Protein AF-A0A1N6LB92-F1 (afdb_monomer_lite)

Radius of gyration: 13.2 Å; chains: 1; bounding box: 29×25×37 Å

Secondary structure (DSSP, 8-state):
---------EEEPPS---TT---B-TTT-PBPEEEE--TT-TTEEEEE-TTT--EEEEETTTTEEEEPP-HHHHHT-

Sequence (77 aa):
MDSVFVAMDLVRLPLRFDECLDIHCEKCDEELERHQLDIELPGRMLGTCELCKAWYLIDLEGGVMVLLPDESDLRGI

Structure (mmCIF, N/CA/C/O backbone):
data_AF-A0A1N6LB92-F1
#
_entry.id   AF-A0A1N6LB92-F1
#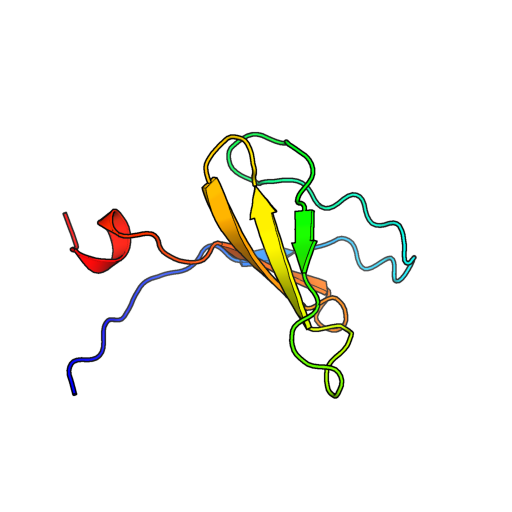
loop_
_atom_site.group_PDB
_atom_site.id
_atom_site.type_symbol
_atom_site.label_atom_id
_atom_site.label_alt_id
_atom_site.label_comp_id
_atom_site.label_asym_id
_atom_site.label_entity_id
_atom_site.label_seq_id
_atom_site.pdbx_PDB_ins_code
_atom_site.Cartn_x
_atom_site.Cartn_y
_atom_site.Cartn_z
_atom_site.occupancy
_atom_site.B_iso_or_equiv
_atom_site.auth_seq_id
_atom_site.auth_comp_id
_atom_site.auth_asym_id
_atom_site.auth_atom_id
_atom_site.pdbx_PDB_model_num
ATOM 1 N N . MET A 1 1 ? 14.281 -13.771 18.720 1.00 57.31 1 MET A N 1
ATOM 2 C CA . MET A 1 1 ? 13.705 -13.143 17.516 1.00 57.31 1 MET A CA 1
ATOM 3 C C . MET A 1 1 ? 12.307 -13.691 17.424 1.00 57.31 1 MET A C 1
ATOM 5 O O . MET A 1 1 ? 12.140 -14.822 16.985 1.00 57.31 1 MET A O 1
ATOM 9 N N . ASP A 1 2 ? 11.347 -12.950 17.956 1.00 75.69 2 ASP A N 1
ATOM 10 C CA . ASP A 1 2 ? 9.950 -13.355 17.893 1.00 75.69 2 ASP A CA 1
ATOM 11 C C . ASP A 1 2 ? 9.430 -12.979 16.508 1.00 75.69 2 ASP A C 1
ATOM 13 O O . ASP A 1 2 ? 9.647 -11.865 16.035 1.00 75.69 2 ASP A O 1
ATOM 17 N N . SER A 1 3 ? 8.849 -13.953 15.816 1.00 77.69 3 SER A N 1
ATOM 18 C CA . SER A 1 3 ? 8.241 -13.760 14.501 1.00 77.69 3 SER A CA 1
ATOM 19 C C . SER A 1 3 ? 6.733 -13.827 14.670 1.00 77.69 3 SER A C 1
ATOM 21 O O . SER A 1 3 ? 6.234 -14.724 15.350 1.00 77.69 3 SER A O 1
ATOM 23 N N . VAL A 1 4 ? 6.018 -12.891 14.055 1.00 78.75 4 VAL A N 1
ATOM 24 C CA . VAL A 1 4 ? 4.554 -12.864 14.049 1.00 78.75 4 VAL A CA 1
ATOM 25 C C . VAL A 1 4 ? 4.084 -13.219 12.644 1.00 78.75 4 VAL A C 1
ATOM 27 O O . VAL A 1 4 ? 4.620 -12.713 11.660 1.00 78.75 4 VAL A O 1
ATOM 30 N N . PHE A 1 5 ? 3.098 -14.107 12.558 1.00 83.06 5 PHE A N 1
ATOM 31 C CA . PHE A 1 5 ? 2.425 -14.440 11.309 1.00 83.06 5 PHE A CA 1
ATOM 32 C C . PHE A 1 5 ? 1.077 -13.730 11.293 1.00 83.06 5 PHE A C 1
ATOM 34 O O . PHE A 1 5 ? 0.233 -14.011 12.142 1.00 83.06 5 PHE A O 1
ATOM 41 N N . VAL A 1 6 ? 0.884 -12.828 10.333 1.00 83.50 6 VAL A N 1
ATOM 42 C CA . VAL A 1 6 ? -0.372 -12.095 10.145 1.00 83.50 6 VAL A CA 1
ATOM 43 C C . VAL A 1 6 ? -0.852 -12.315 8.717 1.00 83.50 6 VAL A C 1
ATOM 45 O O . VAL A 1 6 ? -0.058 -12.259 7.776 1.00 83.50 6 VAL A O 1
ATOM 48 N N . ALA A 1 7 ? -2.140 -12.615 8.561 1.00 85.50 7 ALA A N 1
ATOM 49 C CA . ALA A 1 7 ? -2.765 -12.658 7.247 1.00 85.50 7 ALA A CA 1
ATOM 50 C C . ALA A 1 7 ? -2.898 -11.228 6.718 1.00 85.50 7 ALA A C 1
ATOM 52 O O . ALA A 1 7 ? -3.322 -10.342 7.450 1.00 85.50 7 ALA A O 1
ATOM 53 N N . MET A 1 8 ? -2.529 -11.009 5.460 1.00 86.38 8 MET A N 1
ATOM 54 C CA . MET A 1 8 ? -2.596 -9.690 4.838 1.00 86.38 8 MET A CA 1
ATOM 55 C C . MET A 1 8 ? -3.591 -9.706 3.686 1.00 86.38 8 MET A C 1
ATOM 57 O O . MET A 1 8 ? -3.638 -10.672 2.916 1.00 86.38 8 MET A O 1
ATOM 61 N N . ASP A 1 9 ? -4.347 -8.621 3.548 1.00 87.81 9 ASP A N 1
ATOM 62 C CA . ASP A 1 9 ? -5.292 -8.458 2.452 1.00 87.81 9 ASP A CA 1
ATOM 63 C C . ASP A 1 9 ? -4.545 -8.092 1.167 1.00 87.81 9 ASP A C 1
ATOM 65 O O . ASP A 1 9 ? -3.906 -7.041 1.068 1.00 87.81 9 ASP A O 1
ATOM 69 N N . LEU A 1 10 ? -4.618 -8.993 0.185 1.00 90.44 10 LEU A 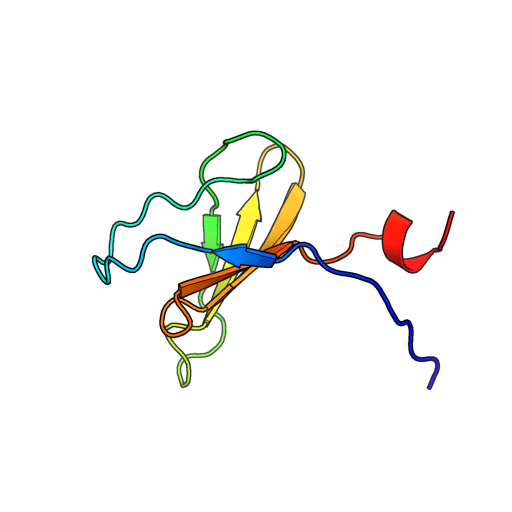N 1
ATOM 70 C CA . LEU A 1 10 ? -4.049 -8.812 -1.146 1.00 90.44 10 LEU A CA 1
ATOM 71 C C . LEU A 1 10 ? -5.103 -8.232 -2.087 1.00 90.44 10 LEU A C 1
ATOM 73 O O . LEU A 1 10 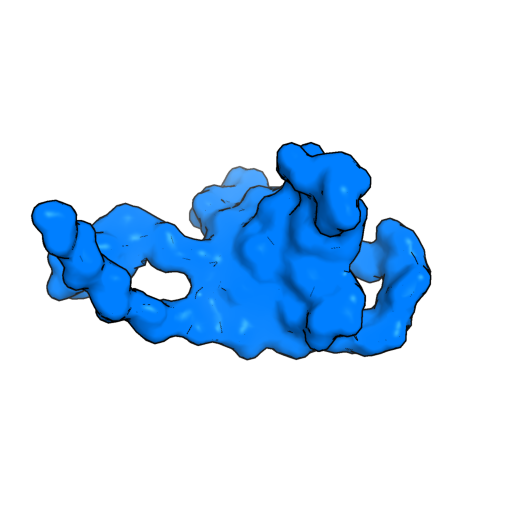? -6.123 -8.864 -2.367 1.00 90.44 10 LEU A O 1
ATOM 77 N N . VAL A 1 11 ? -4.784 -7.087 -2.667 1.00 90.12 11 VAL A N 1
ATOM 78 C CA . VAL A 1 11 ? -5.613 -6.396 -3.646 1.00 90.12 11 VAL A CA 1
ATOM 79 C C . VAL A 1 11 ? -4.932 -6.464 -5.000 1.00 90.12 11 VAL A C 1
ATOM 81 O O . VAL A 1 11 ? -3.730 -6.231 -5.130 1.00 90.12 11 VAL A O 1
ATOM 84 N N . ARG A 1 12 ? -5.703 -6.796 -6.035 1.00 89.50 12 ARG A N 1
ATOM 85 C CA . ARG A 1 12 ? -5.207 -6.805 -7.412 1.00 89.50 12 ARG A CA 1
ATOM 86 C C . ARG A 1 12 ? -5.467 -5.454 -8.046 1.00 89.50 12 ARG A C 1
ATOM 88 O O . ARG A 1 12 ? -6.617 -5.045 -8.172 1.00 89.50 12 ARG A O 1
ATOM 95 N N . LEU A 1 13 ? -4.399 -4.809 -8.486 1.00 84.50 13 LEU A N 1
ATOM 96 C CA . LEU A 1 13 ? -4.491 -3.583 -9.251 1.00 84.50 13 LEU A CA 1
ATOM 97 C C . LEU A 1 13 ? -4.793 -3.926 -10.717 1.00 84.50 13 LEU A C 1
ATOM 99 O O . LEU A 1 13 ? -4.327 -4.948 -11.238 1.00 84.50 13 LEU A O 1
ATOM 103 N N . PRO A 1 14 ? -5.590 -3.104 -11.415 1.00 73.81 14 PRO A N 1
ATOM 104 C CA . PRO A 1 14 ? -5.764 -3.268 -12.847 1.00 73.81 14 PRO A CA 1
ATOM 105 C C . PRO A 1 14 ? -4.400 -3.106 -13.538 1.00 73.81 14 PRO A C 1
ATOM 107 O O . PRO A 1 14 ? -3.697 -2.132 -13.302 1.00 73.81 14 PRO A O 1
ATOM 110 N N . LEU A 1 15 ? -4.044 -4.058 -14.410 1.00 61.25 15 LEU A N 1
ATOM 111 C CA . LEU A 1 15 ? -2.744 -4.202 -15.103 1.00 61.25 15 LEU A CA 1
ATOM 112 C C . LEU A 1 15 ? -2.392 -3.066 -16.093 1.00 61.25 15 LEU A C 1
ATOM 114 O O . LEU A 1 15 ? -1.679 -3.282 -17.075 1.00 61.25 15 LEU A O 1
ATOM 118 N N . ARG A 1 16 ? -2.922 -1.855 -15.913 1.00 58.16 16 ARG A N 1
ATOM 119 C CA . ARG A 1 16 ? -2.579 -0.717 -16.760 1.00 58.16 16 ARG A CA 1
ATOM 120 C C . ARG A 1 16 ? -1.359 -0.029 -16.172 1.00 58.16 16 ARG A C 1
ATOM 122 O O . ARG A 1 16 ? -1.487 0.762 -15.255 1.00 58.16 16 ARG A O 1
ATOM 129 N N . PHE A 1 17 ? -0.201 -0.343 -16.747 1.00 54.81 17 PHE A N 1
ATOM 130 C CA . PHE A 1 17 ? 1.113 0.277 -16.526 1.00 54.81 17 PHE A CA 1
ATOM 131 C C . PHE A 1 17 ? 1.169 1.774 -16.896 1.00 54.81 17 PHE A C 1
ATOM 133 O O . PHE A 1 17 ? 2.203 2.255 -17.348 1.00 54.81 17 PHE A O 1
ATOM 140 N N . ASP A 1 18 ? 0.063 2.504 -16.775 1.00 57.09 18 ASP A N 1
ATOM 141 C CA . ASP A 1 18 ? 0.096 3.952 -16.910 1.00 57.09 18 ASP A CA 1
ATOM 142 C C . ASP A 1 18 ? 0.490 4.542 -15.556 1.00 57.09 18 ASP A C 1
ATOM 144 O O . ASP A 1 18 ? -0.036 4.154 -14.513 1.00 57.09 18 ASP A O 1
ATOM 148 N N . GLU A 1 19 ? 1.420 5.493 -15.576 1.00 55.88 19 GLU A N 1
ATOM 149 C CA . GLU A 1 19 ? 2.024 6.138 -14.396 1.00 55.88 19 GLU A CA 1
ATOM 150 C C . GLU A 1 19 ? 0.987 6.886 -13.511 1.00 55.88 19 GLU A C 1
ATOM 152 O O . GLU A 1 19 ? 1.284 7.312 -12.389 1.00 55.88 19 GLU A O 1
ATOM 157 N N . CYS A 1 20 ? -0.257 6.972 -13.996 1.00 56.97 20 CYS A N 1
ATOM 158 C CA . CYS A 1 20 ? -1.433 7.607 -13.405 1.00 56.97 20 CYS A CA 1
ATOM 159 C C . CYS A 1 20 ? -2.527 6.589 -13.009 1.00 56.97 20 CYS A C 1
ATOM 161 O O . CYS A 1 20 ? -3.709 6.791 -13.277 1.00 56.97 20 CYS A O 1
ATOM 163 N N . LEU A 1 21 ? -2.160 5.451 -12.415 1.00 68.88 21 LEU A N 1
ATOM 164 C CA . LEU A 1 21 ? -3.150 4.658 -11.683 1.00 68.88 21 LEU A CA 1
ATOM 165 C C . LEU A 1 21 ? -3.546 5.426 -10.419 1.00 68.88 21 LEU A C 1
ATOM 167 O O . LEU A 1 21 ? -2.720 5.592 -9.520 1.00 68.88 21 LEU A O 1
ATOM 171 N N . ASP A 1 22 ? -4.803 5.860 -10.351 1.00 80.81 22 ASP A N 1
ATOM 172 C CA . ASP A 1 22 ? -5.401 6.372 -9.121 1.00 80.81 22 ASP A CA 1
ATOM 173 C C . ASP A 1 22 ? -5.563 5.186 -8.149 1.00 80.81 22 ASP A C 1
ATOM 175 O O . ASP A 1 22 ? -6.508 4.392 -8.237 1.00 80.81 22 ASP A O 1
ATOM 179 N N . ILE A 1 23 ? -4.572 4.993 -7.274 1.00 88.81 23 ILE A N 1
ATOM 180 C CA . ILE A 1 23 ? -4.581 3.930 -6.265 1.00 88.81 23 ILE A CA 1
ATOM 181 C C . ILE A 1 23 ? -5.274 4.477 -5.023 1.00 88.81 23 ILE A C 1
ATOM 183 O O . ILE A 1 23 ? -4.805 5.436 -4.412 1.00 88.81 23 ILE A O 1
ATOM 187 N N . HIS A 1 24 ? -6.371 3.834 -4.641 1.00 92.75 24 HIS A N 1
ATOM 188 C CA . HIS A 1 24 ? -7.211 4.259 -3.532 1.00 92.75 24 HIS A CA 1
ATOM 189 C C . HIS A 1 24 ? -7.089 3.307 -2.344 1.00 92.75 24 HIS A C 1
ATOM 191 O O . HIS A 1 24 ? -6.682 2.152 -2.465 1.00 92.75 24 HIS A O 1
ATOM 197 N N . CYS A 1 25 ? -7.426 3.808 -1.165 1.00 94.00 25 CYS A N 1
ATOM 198 C CA . CYS A 1 25 ? -7.448 3.040 0.063 1.00 94.00 25 CYS A CA 1
ATOM 199 C C . CYS A 1 25 ? -8.643 2.077 0.100 1.00 94.00 25 CYS A C 1
ATOM 201 O O . CYS A 1 25 ? -9.784 2.522 0.102 1.00 94.00 25 CYS A O 1
ATOM 203 N N . GLU A 1 26 ? -8.422 0.783 0.324 1.00 92.06 26 GLU A N 1
ATOM 204 C CA . GLU A 1 26 ? -9.522 -0.196 0.436 1.00 92.06 26 GLU A CA 1
ATOM 205 C C . GLU A 1 26 ? -10.490 0.062 1.601 1.00 92.06 26 GLU A C 1
ATOM 207 O O . GLU A 1 26 ? -11.628 -0.402 1.593 1.00 92.06 26 GLU A O 1
ATOM 212 N N . LYS A 1 27 ? -10.045 0.777 2.644 1.00 92.19 27 LYS A N 1
ATOM 213 C CA . LYS A 1 27 ? -10.865 1.029 3.840 1.00 92.19 27 LYS A CA 1
ATOM 214 C C . LYS A 1 27 ? -11.782 2.242 3.700 1.00 92.19 27 LYS A C 1
ATOM 216 O O . LYS A 1 27 ? -12.825 2.285 4.348 1.00 92.19 27 LYS A O 1
ATOM 221 N N . CYS A 1 28 ? -11.369 3.255 2.943 1.00 95.06 28 CYS A N 1
ATOM 222 C CA . CYS A 1 28 ? -12.059 4.550 2.921 1.00 95.06 28 CYS A CA 1
ATOM 223 C C . CYS A 1 28 ? -12.133 5.214 1.546 1.00 95.06 28 CYS A C 1
ATOM 225 O O . CYS A 1 28 ? -12.691 6.301 1.457 1.00 95.06 28 CYS A O 1
ATOM 227 N N . ASP A 1 29 ? -11.602 4.563 0.511 1.00 93.56 29 ASP A N 1
ATOM 228 C CA . ASP A 1 29 ? -11.621 4.999 -0.888 1.00 93.56 29 ASP A CA 1
ATOM 229 C C . ASP A 1 29 ? -10.901 6.333 -1.161 1.00 93.56 29 ASP A C 1
ATOM 231 O O . ASP A 1 29 ? -11.027 6.899 -2.236 1.00 93.56 29 ASP A O 1
ATOM 235 N N . GLU A 1 30 ? -10.118 6.844 -0.205 1.00 94.94 30 GLU A N 1
ATOM 236 C CA . GLU A 1 30 ? -9.274 8.029 -0.401 1.00 94.94 30 GLU A CA 1
ATOM 237 C C . GLU A 1 30 ? -8.027 7.674 -1.223 1.00 94.94 30 GLU A C 1
ATOM 239 O O . GLU A 1 30 ? -7.445 6.601 -1.027 1.00 94.94 30 GLU A O 1
ATOM 244 N N . GLU A 1 31 ? -7.586 8.581 -2.098 1.00 93.94 31 GLU A N 1
ATOM 245 C CA . GLU A 1 31 ? -6.343 8.423 -2.860 1.00 93.94 31 GLU A CA 1
ATOM 246 C C . GLU A 1 31 ? -5.142 8.225 -1.915 1.00 93.94 31 GLU A C 1
ATOM 248 O O . GLU A 1 31 ? -5.006 8.891 -0.883 1.00 93.94 31 GLU A O 1
ATOM 253 N N . LEU A 1 32 ? -4.270 7.270 -2.244 1.00 94.00 32 LEU A N 1
ATOM 254 C CA . LEU A 1 32 ? -3.072 6.995 -1.459 1.00 94.00 32 LEU A CA 1
ATOM 255 C C . LEU A 1 32 ? -1.935 7.940 -1.846 1.00 94.00 32 LEU A C 1
ATOM 257 O O . LEU A 1 32 ? -1.563 8.053 -3.014 1.00 94.00 32 LEU A O 1
ATOM 261 N N . GLU A 1 33 ? -1.282 8.518 -0.840 1.00 94.38 33 GLU A N 1
ATOM 262 C CA . GLU A 1 33 ? 0.008 9.165 -1.044 1.00 94.38 33 GLU A CA 1
ATOM 263 C C . GLU A 1 33 ? 1.075 8.088 -1.281 1.00 94.38 33 GLU A C 1
ATOM 265 O O . GLU A 1 33 ? 1.197 7.131 -0.512 1.00 94.38 33 GLU A O 1
ATOM 270 N N . ARG A 1 34 ? 1.838 8.217 -2.371 1.00 91.94 34 ARG A N 1
ATOM 271 C CA . ARG A 1 34 ? 2.799 7.204 -2.822 1.00 91.94 34 ARG A CA 1
ATOM 272 C C . ARG A 1 34 ? 4.229 7.639 -2.520 1.00 91.94 34 ARG A C 1
ATOM 274 O O . ARG A 1 34 ? 4.679 8.682 -2.987 1.00 91.94 34 ARG A O 1
ATOM 281 N N . HIS A 1 35 ? 4.972 6.781 -1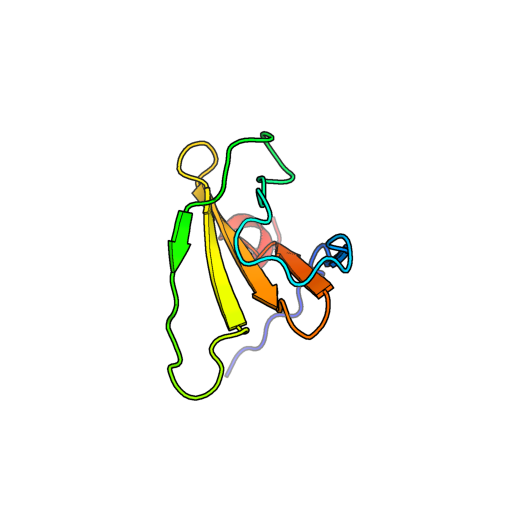.831 1.00 92.69 35 HIS A N 1
ATOM 282 C CA . HIS A 1 35 ? 6.360 7.001 -1.427 1.00 92.69 35 HIS A CA 1
ATOM 283 C C . HIS A 1 35 ? 7.271 5.943 -2.058 1.00 92.69 35 HIS A C 1
ATOM 285 O O . HIS A 1 35 ? 7.149 4.749 -1.772 1.00 92.69 35 HIS A O 1
ATOM 291 N N . GLN A 1 36 ? 8.194 6.371 -2.921 1.00 90.62 36 GLN A N 1
ATOM 292 C CA . GLN A 1 36 ? 9.228 5.505 -3.495 1.00 90.62 36 GLN A CA 1
ATOM 293 C C . GLN A 1 36 ? 10.414 5.436 -2.519 1.00 90.62 36 GLN A C 1
ATOM 295 O O . GLN A 1 36 ? 11.016 6.465 -2.214 1.00 90.62 36 GLN A O 1
ATOM 300 N N . LEU A 1 37 ? 10.725 4.242 -2.007 1.00 84.50 37 LEU A N 1
ATOM 301 C CA . LEU A 1 37 ? 11.783 4.049 -1.004 1.00 84.50 37 LEU A CA 1
ATOM 302 C C . LEU A 1 37 ? 13.052 3.375 -1.541 1.00 84.50 37 LEU A C 1
ATOM 304 O O . LEU A 1 37 ? 14.103 3.468 -0.909 1.00 84.50 37 LEU A O 1
ATOM 308 N N . ASP A 1 38 ? 12.949 2.663 -2.659 1.00 85.88 38 ASP A N 1
ATOM 309 C CA . ASP A 1 38 ? 14.006 1.813 -3.202 1.00 85.88 38 ASP A CA 1
ATOM 310 C C . ASP A 1 38 ? 14.251 2.122 -4.681 1.00 85.88 38 ASP A C 1
ATOM 312 O O . ASP A 1 38 ? 13.549 1.623 -5.561 1.00 85.88 38 ASP A O 1
ATOM 316 N N . ILE A 1 39 ? 15.259 2.941 -4.968 1.00 86.69 39 ILE A N 1
ATOM 317 C CA . ILE A 1 39 ? 15.569 3.362 -6.339 1.00 86.69 39 ILE A CA 1
ATOM 318 C C . ILE A 1 39 ? 15.911 2.191 -7.277 1.00 86.69 39 ILE A C 1
ATOM 320 O O . ILE A 1 39 ? 15.807 2.342 -8.494 1.00 86.69 39 ILE A O 1
ATOM 324 N N . GLU A 1 40 ? 16.303 1.031 -6.741 1.00 91.88 40 GLU A N 1
ATOM 325 C CA . GLU A 1 40 ? 16.581 -0.169 -7.536 1.00 91.88 40 GLU A CA 1
ATOM 326 C C . GLU A 1 40 ? 15.293 -0.913 -7.925 1.00 91.88 40 GLU A C 1
ATOM 328 O O . GLU A 1 40 ? 15.280 -1.646 -8.914 1.00 91.88 40 GLU A O 1
ATOM 333 N N . LEU A 1 41 ? 14.197 -0.683 -7.192 1.00 87.56 41 LEU A N 1
ATOM 334 C CA . LEU A 1 41 ? 12.872 -1.267 -7.409 1.00 87.56 41 LEU A CA 1
ATOM 335 C C . LEU A 1 41 ? 11.800 -0.165 -7.525 1.00 87.56 41 LEU A C 1
ATOM 337 O O . LEU A 1 41 ? 10.952 -0.023 -6.640 1.00 87.56 41 LEU A O 1
ATOM 341 N N . PRO A 1 42 ? 11.780 0.617 -8.621 1.00 85.06 42 PRO A N 1
ATOM 342 C CA . PRO A 1 42 ? 10.883 1.767 -8.766 1.00 85.06 42 PRO A CA 1
ATOM 343 C C . PRO A 1 42 ? 9.395 1.386 -8.776 1.00 85.06 42 PRO A C 1
ATOM 345 O O . PRO A 1 42 ? 8.561 2.181 -8.352 1.00 85.06 42 PRO A O 1
ATOM 348 N N . GLY A 1 43 ? 9.062 0.165 -9.211 1.00 86.19 43 GLY A N 1
ATOM 349 C CA . GLY A 1 43 ? 7.699 -0.370 -9.165 1.00 86.19 43 GLY A CA 1
ATOM 350 C C . GLY A 1 43 ? 7.219 -0.750 -7.761 1.00 86.19 43 GLY A C 1
ATOM 351 O O . GLY A 1 43 ? 6.027 -0.997 -7.580 1.00 86.19 43 GLY A O 1
ATOM 352 N N . ARG A 1 44 ? 8.118 -0.788 -6.767 1.00 90.69 44 ARG A N 1
ATOM 353 C CA . ARG A 1 44 ? 7.797 -1.080 -5.370 1.00 90.69 44 ARG A CA 1
ATOM 354 C C . ARG A 1 44 ? 7.737 0.209 -4.561 1.00 90.69 44 ARG A C 1
ATOM 356 O O . ARG A 1 44 ? 8.707 0.963 -4.479 1.00 90.69 44 ARG A O 1
ATOM 363 N N . MET A 1 45 ? 6.590 0.453 -3.939 1.00 92.62 45 MET A N 1
ATOM 364 C CA . MET A 1 45 ? 6.306 1.702 -3.232 1.00 92.62 45 MET A CA 1
ATOM 365 C C . MET A 1 45 ? 5.527 1.445 -1.944 1.00 92.62 45 MET A C 1
ATOM 367 O O . MET A 1 45 ? 4.865 0.417 -1.799 1.00 92.62 45 MET A O 1
ATOM 371 N N . LEU A 1 46 ? 5.570 2.406 -1.023 1.00 95.12 46 LEU A N 1
ATOM 372 C CA . LEU A 1 46 ? 4.603 2.485 0.066 1.00 95.12 46 LEU A CA 1
ATOM 373 C C . LEU A 1 46 ? 3.461 3.421 -0.318 1.00 95.12 46 LEU A C 1
ATOM 375 O O . LEU A 1 46 ? 3.698 4.515 -0.820 1.00 95.12 46 LEU A O 1
ATOM 379 N N . GLY A 1 47 ? 2.233 2.993 -0.053 1.00 94.62 47 GLY A N 1
ATOM 380 C CA . GLY A 1 47 ? 1.045 3.838 -0.091 1.00 94.62 47 GLY A CA 1
ATOM 381 C C . GLY A 1 47 ? 0.598 4.179 1.325 1.00 94.62 47 GLY A C 1
ATOM 382 O O . GLY A 1 47 ? 0.434 3.273 2.143 1.00 94.62 47 GLY A O 1
ATOM 383 N N . THR A 1 48 ? 0.373 5.452 1.627 1.00 96.00 48 THR A N 1
ATOM 384 C CA . THR A 1 48 ? -0.173 5.899 2.913 1.00 96.00 48 THR A CA 1
ATOM 385 C C . THR A 1 48 ? -1.509 6.587 2.705 1.00 96.00 48 THR A C 1
ATOM 387 O O . THR A 1 48 ? -1.654 7.461 1.855 1.00 96.00 48 THR A O 1
ATOM 390 N N . CYS A 1 49 ? -2.510 6.186 3.486 1.00 96.12 49 CYS A N 1
ATOM 391 C CA . CYS A 1 49 ? -3.799 6.861 3.491 1.00 96.12 49 CYS A CA 1
ATOM 392 C C . CYS A 1 49 ? -3.817 7.945 4.568 1.00 96.12 49 CYS A C 1
ATOM 394 O O . CYS A 1 49 ? -3.727 7.642 5.759 1.00 96.12 49 CYS A O 1
ATOM 396 N N . GLU A 1 50 ? -4.026 9.200 4.179 1.00 95.50 50 GLU A N 1
ATOM 397 C CA . GLU A 1 50 ? -4.0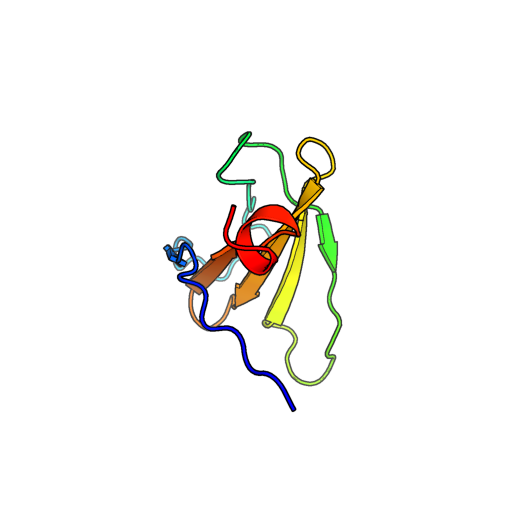66 10.300 5.142 1.00 95.50 50 GLU A CA 1
ATOM 398 C C . GLU A 1 50 ? -5.317 10.297 6.030 1.00 95.50 50 GLU A C 1
ATOM 400 O O . GLU A 1 50 ? -5.278 10.845 7.134 1.00 95.50 50 GLU A O 1
ATOM 405 N N . LEU A 1 51 ? -6.395 9.636 5.605 1.00 96.00 51 LEU A N 1
ATOM 406 C CA . LEU A 1 51 ? -7.647 9.590 6.356 1.00 96.00 51 LEU A CA 1
ATOM 407 C C . LEU A 1 51 ? -7.647 8.491 7.426 1.00 96.00 51 LEU A C 1
ATOM 409 O O . LEU A 1 51 ? -7.774 8.779 8.615 1.00 96.00 51 LEU A O 1
ATOM 413 N N . CYS A 1 52 ? -7.494 7.227 7.020 1.00 94.75 52 CYS A N 1
ATOM 414 C CA . CYS A 1 52 ? -7.557 6.089 7.945 1.00 94.75 52 CYS A CA 1
ATOM 415 C C . CYS A 1 52 ? -6.190 5.656 8.491 1.00 94.75 52 CYS A C 1
ATOM 417 O O . CYS A 1 52 ? -6.127 4.737 9.305 1.00 94.75 52 CYS A O 1
ATOM 419 N N . LYS A 1 53 ? -5.103 6.297 8.039 1.00 94.75 53 LYS A N 1
ATOM 420 C CA . LYS A 1 53 ? -3.717 5.995 8.427 1.00 94.75 53 LYS A CA 1
ATOM 421 C C . LYS A 1 53 ? -3.282 4.557 8.130 1.00 94.75 53 LYS A C 1
ATOM 423 O O . LYS A 1 53 ? -2.301 4.094 8.698 1.00 94.75 53 LYS A O 1
ATOM 428 N N . ALA A 1 54 ? -3.979 3.868 7.224 1.00 95.00 54 ALA A N 1
ATOM 429 C CA . ALA A 1 54 ? -3.572 2.565 6.713 1.00 95.00 54 ALA A CA 1
ATOM 430 C C . ALA A 1 54 ? -2.357 2.692 5.790 1.00 95.00 54 ALA A C 1
ATOM 432 O O . ALA A 1 54 ? -2.204 3.684 5.070 1.00 95.00 54 ALA A O 1
ATOM 433 N N . TRP A 1 55 ? -1.512 1.666 5.819 1.00 95.56 55 TRP A N 1
ATOM 434 C CA . TRP A 1 55 ? -0.298 1.581 5.019 1.00 95.56 55 TRP A CA 1
ATOM 435 C C . TRP A 1 55 ? -0.409 0.415 4.054 1.00 95.56 55 TRP A C 1
ATOM 437 O O . TRP A 1 55 ? -0.928 -0.640 4.406 1.00 95.56 55 TRP A O 1
ATOM 447 N N . TYR A 1 56 ? 0.115 0.596 2.852 1.00 95.19 56 TYR A N 1
ATOM 448 C CA . TYR A 1 56 ? 0.079 -0.396 1.794 1.00 95.19 56 TYR A CA 1
ATOM 449 C C . TYR A 1 56 ? 1.477 -0.600 1.228 1.00 95.19 56 TYR A C 1
ATOM 451 O O . TYR A 1 56 ? 2.215 0.364 1.029 1.00 95.19 56 TYR A O 1
ATOM 459 N N . LEU A 1 57 ? 1.828 -1.847 0.927 1.00 94.25 57 LEU A N 1
ATOM 460 C CA . LEU A 1 57 ? 2.941 -2.156 0.037 1.00 94.25 57 LEU A CA 1
ATOM 461 C C . LEU A 1 57 ? 2.381 -2.342 -1.369 1.00 94.25 57 LEU A C 1
ATOM 463 O O . LEU A 1 57 ? 1.548 -3.217 -1.589 1.00 94.25 57 LEU A O 1
ATOM 467 N N . ILE A 1 58 ? 2.837 -1.522 -2.306 1.00 92.62 58 ILE A N 1
ATOM 468 C CA . ILE A 1 58 ? 2.390 -1.526 -3.696 1.00 92.62 58 ILE A CA 1
ATOM 469 C C . ILE A 1 58 ? 3.502 -2.131 -4.549 1.00 92.62 58 ILE A C 1
ATOM 471 O O . ILE A 1 58 ? 4.664 -1.743 -4.422 1.00 92.62 58 ILE A O 1
ATOM 475 N N . ASP A 1 59 ? 3.137 -3.070 -5.416 1.00 91.12 59 ASP A N 1
ATOM 476 C CA . ASP A 1 59 ? 3.999 -3.655 -6.437 1.00 91.12 59 ASP A CA 1
ATOM 477 C C . ASP A 1 59 ? 3.320 -3.493 -7.802 1.00 91.12 59 ASP A C 1
ATOM 479 O O . ASP A 1 59 ? 2.412 -4.245 -8.171 1.00 91.12 59 ASP A O 1
ATOM 483 N N . LEU A 1 60 ? 3.742 -2.464 -8.538 1.00 86.81 60 LEU A N 1
ATOM 484 C CA . LEU A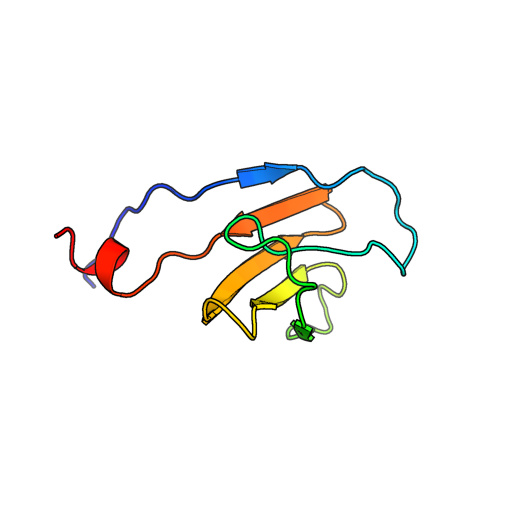 1 60 ? 3.190 -2.126 -9.849 1.00 86.81 60 LEU A CA 1
ATOM 485 C C . LEU A 1 60 ? 3.531 -3.180 -10.906 1.00 86.81 60 LEU A C 1
ATOM 487 O O . LEU A 1 60 ? 2.701 -3.465 -11.766 1.00 86.81 60 LEU A O 1
ATOM 491 N N . GLU A 1 61 ? 4.716 -3.791 -10.833 1.00 86.75 61 GLU A N 1
ATOM 492 C CA . GLU A 1 61 ? 5.128 -4.850 -11.762 1.00 86.75 61 GLU A CA 1
ATOM 493 C C . GLU A 1 61 ? 4.323 -6.130 -11.526 1.00 86.75 61 GLU A C 1
ATOM 495 O O . GLU A 1 61 ? 3.889 -6.788 -12.474 1.00 86.75 61 GLU A O 1
ATOM 500 N N . GLY A 1 62 ? 4.076 -6.450 -10.254 1.00 86.94 62 GLY A N 1
ATOM 501 C CA . GLY A 1 62 ? 3.187 -7.532 -9.845 1.00 86.94 62 GLY A CA 1
ATOM 502 C C . GLY A 1 62 ? 1.700 -7.230 -10.053 1.00 86.94 62 GLY A C 1
ATOM 503 O O . GLY A 1 62 ? 0.887 -8.155 -10.017 1.00 86.94 62 GLY A O 1
ATOM 504 N N . GLY A 1 63 ? 1.331 -5.963 -10.270 1.00 89.19 63 GLY A N 1
ATOM 505 C CA . GLY A 1 63 ? -0.059 -5.519 -10.378 1.00 89.19 63 GLY A CA 1
ATOM 506 C C . GLY A 1 63 ? -0.851 -5.768 -9.094 1.00 89.19 63 GLY A C 1
ATOM 507 O O . GLY A 1 63 ? -2.014 -6.175 -9.147 1.00 89.19 63 GLY A O 1
ATOM 508 N N . VAL A 1 64 ? -0.223 -5.591 -7.933 1.00 91.25 64 VAL A N 1
ATOM 509 C CA . VAL A 1 64 ? -0.838 -5.862 -6.630 1.00 91.25 64 VAL A CA 1
ATOM 510 C C . VAL A 1 64 ? -0.524 -4.770 -5.622 1.00 91.25 64 VAL A C 1
ATOM 512 O O . VAL A 1 64 ? 0.498 -4.094 -5.698 1.00 91.25 64 VAL A O 1
ATOM 515 N N . MET A 1 65 ? -1.392 -4.638 -4.629 1.00 93.25 65 MET A N 1
ATOM 516 C CA . MET A 1 65 ? -1.056 -3.970 -3.383 1.00 93.25 65 MET A CA 1
ATOM 517 C C . MET A 1 65 ? -1.506 -4.814 -2.200 1.00 93.25 65 MET A C 1
ATOM 519 O O . MET A 1 65 ? -2.416 -5.635 -2.312 1.00 93.25 65 MET A O 1
ATOM 523 N N . VAL A 1 66 ? -0.850 -4.625 -1.066 1.00 94.69 66 VAL A N 1
ATOM 524 C CA . VAL A 1 66 ? -1.121 -5.371 0.158 1.00 94.69 66 VAL A CA 1
ATOM 525 C C . VAL A 1 66 ? -1.312 -4.390 1.298 1.00 94.69 66 VAL A C 1
ATOM 527 O O . VAL A 1 66 ? -0.444 -3.546 1.520 1.00 94.69 66 VAL A O 1
ATOM 530 N N . LEU A 1 67 ? -2.414 -4.520 2.034 1.00 94.94 67 LEU A N 1
ATOM 531 C CA . LEU A 1 67 ? -2.622 -3.783 3.278 1.00 94.94 67 LEU A CA 1
ATOM 532 C C . LEU A 1 67 ? -1.642 -4.295 4.339 1.00 94.94 67 LEU A C 1
ATOM 534 O O . LEU A 1 67 ? -1.656 -5.478 4.683 1.00 94.94 67 LEU A O 1
ATOM 538 N N . LEU A 1 68 ? -0.788 -3.411 4.852 1.00 93.38 68 LEU A N 1
ATOM 539 C CA . LEU A 1 68 ? 0.132 -3.741 5.933 1.00 93.38 68 LEU A CA 1
ATOM 540 C C . LEU A 1 68 ? -0.623 -3.853 7.267 1.00 93.38 68 LEU A C 1
ATOM 542 O O . LEU A 1 68 ? -1.532 -3.055 7.511 1.00 93.38 68 LEU A O 1
ATOM 546 N N . PRO A 1 69 ? -0.231 -4.808 8.132 1.00 90.88 69 PRO A N 1
ATOM 547 C CA . PRO A 1 69 ? -0.837 -4.963 9.445 1.00 90.88 69 PRO A CA 1
ATOM 548 C C . PRO A 1 69 ? -0.579 -3.733 10.313 1.00 90.88 69 PRO A C 1
ATOM 550 O O . PRO A 1 69 ? 0.517 -3.163 10.295 1.00 90.88 69 PRO A O 1
ATOM 553 N N . ASP A 1 70 ? -1.584 -3.352 11.092 1.00 89.44 70 ASP A N 1
ATOM 554 C CA . ASP A 1 70 ? -1.463 -2.298 12.088 1.00 89.44 70 ASP A CA 1
ATOM 555 C C . ASP A 1 70 ? -1.106 -2.857 13.477 1.00 89.44 70 ASP A C 1
ATOM 557 O O . ASP A 1 70 ? -0.821 -4.042 13.671 1.00 89.44 70 ASP A O 1
ATOM 561 N N . GLU A 1 71 ? -1.049 -1.973 14.471 1.00 87.44 71 GLU A N 1
ATOM 562 C CA . GLU A 1 71 ? -0.708 -2.354 15.839 1.00 87.44 71 GLU A CA 1
ATOM 563 C C . GLU A 1 71 ? -1.693 -3.372 16.443 1.00 87.44 71 GLU A C 1
ATOM 565 O O . GLU A 1 71 ? -1.284 -4.228 17.230 1.00 87.44 71 GLU A O 1
ATOM 570 N N . SER A 1 72 ? -2.972 -3.300 16.081 1.00 85.38 72 SER A N 1
ATOM 571 C CA . SER A 1 72 ? -4.019 -4.205 16.564 1.00 85.38 72 SER A CA 1
ATOM 572 C C . SER A 1 72 ? -3.782 -5.617 16.039 1.00 85.38 72 SER A C 1
ATOM 574 O O . SER A 1 72 ? -3.810 -6.573 16.816 1.00 85.38 72 SER A O 1
ATOM 576 N N . ASP A 1 73 ? -3.445 -5.730 14.752 1.00 85.75 73 ASP A N 1
ATOM 577 C CA . ASP A 1 73 ? -3.153 -7.008 14.098 1.00 85.75 73 ASP A CA 1
ATOM 578 C C . ASP A 1 73 ? -1.920 -7.687 14.712 1.00 85.75 73 ASP A C 1
ATOM 580 O O . ASP A 1 73 ? -1.901 -8.897 14.945 1.00 85.75 73 ASP A O 1
ATOM 584 N N . LEU A 1 74 ? -0.887 -6.900 15.030 1.00 83.56 74 LEU A N 1
ATOM 585 C CA . LEU A 1 74 ? 0.350 -7.404 15.632 1.00 83.56 74 LEU A CA 1
ATOM 586 C C . LEU A 1 74 ? 0.188 -7.799 17.106 1.00 83.56 74 LEU A C 1
ATOM 588 O O . LEU A 1 74 ? 0.941 -8.639 17.602 1.00 83.56 74 LEU A O 1
ATOM 592 N N . ARG A 1 75 ? -0.774 -7.200 17.818 1.00 81.94 75 ARG A N 1
ATOM 593 C CA . ARG A 1 75 ? -1.076 -7.520 19.222 1.00 81.94 75 ARG A CA 1
ATOM 594 C C . ARG A 1 75 ? -2.019 -8.720 19.379 1.00 81.94 75 ARG A C 1
ATOM 596 O O . ARG A 1 75 ? -2.107 -9.241 20.489 1.00 81.94 75 ARG A O 1
ATOM 603 N N . GLY A 1 76 ? -2.673 -9.173 18.305 1.00 67.00 76 GLY A N 1
ATOM 604 C CA . GLY A 1 76 ? -3.537 -10.360 18.298 1.00 67.00 76 GLY A CA 1
ATOM 605 C C . GLY A 1 76 ? -4.776 -10.248 19.195 1.00 67.00 76 GLY A C 1
ATOM 606 O O . GLY A 1 76 ? -5.152 -11.242 19.819 1.00 67.00 76 GLY A O 1
ATOM 607 N N . ILE A 1 77 ? -5.346 -9.042 19.315 1.00 54.72 77 ILE A N 1
ATOM 608 C CA . ILE A 1 77 ? -6.512 -8.731 20.166 1.00 54.72 77 ILE A CA 1
ATOM 609 C C . ILE A 1 77 ? -7.819 -8.985 19.414 1.00 54.72 77 ILE A C 1
ATOM 611 O O . ILE A 1 77 ? -7.898 -8.570 18.239 1.00 54.72 77 ILE A O 1
#

Foldseek 3Di:
DDDDDFDKDKDAADLPPDPPDQDADPVPRHGWDWAQDDPVQRQWIWTADPPPRWIWTGRNVRRMIITDDDPCRRVVD

pLDDT: mean 85.71, std 11.48, range [54.72, 96.12]